Protein AF-A0A2V5YKP9-F1 (afdb_monomer_lite)

Sequence (158 aa):
MLSREFESWYNAFFRNDPNHNGIYNGMNLAGLDIARLYLALHKNPSLTIPEFLGREETFYKVTVPKARHFELPKLYSWMLTTGSRNEKSSWEVSFAQSGVPLRIESSDKSVTQPELSYVKKSSVDYSHLTRDIISGHGTNAHLTDYGRQLMRLLIWPD

Secondary structure (DSSP, 8-state):
---TTHHHHHHHH-TTS--TTGGG-TTTTTT--HHHHHHHHHH-TT--HHHHHTTS---EEEEEE--TT--HHHH-GGGBPTTTTS--SEEEEEE-TTS-EEEEEEE----SS-EEEEE---SS-HHHHTTTSEES-GGG-EE-HHHHHHHHTTTTT-

Foldseek 3Di:
DQFLCVQVLCCVPVVPDHDPQRCNPPLNVFQDPVVVVVVVCVVPVPDDPLNVLVPADFFWKKKAFDAPRLCCCVVPVSQEDPPQPDPAGIKIWTAHLSRHTRHIHGDNDHDPFIWTPDGDADPDASCVRNVQQWGDHDPPIIGDPVVRSSRVSSRPPD

Structure (mmCIF, N/CA/C/O backbone):
data_AF-A0A2V5YKP9-F1
#
_entry.id   AF-A0A2V5YKP9-F1
#
loop_
_atom_site.group_PDB
_atom_site.id
_atom_site.type_symbol
_atom_site.label_atom_id
_atom_site.label_alt_id
_atom_site.label_comp_id
_atom_site.label_asym_id
_atom_site.label_entity_id
_atom_site.label_seq_id
_atom_site.pdbx_PDB_ins_code
_atom_site.Cartn_x
_atom_site.Cartn_y
_atom_site.Cartn_z
_atom_site.occupancy
_atom_site.B_iso_or_equiv
_atom_site.auth_seq_id
_atom_site.auth_comp_id
_atom_site.auth_asym_id
_atom_site.auth_atom_id
_atom_site.pdbx_PDB_model_num
ATOM 1 N N . MET A 1 1 ? 6.460 5.187 -4.161 1.00 90.19 1 MET A N 1
ATOM 2 C CA . MET A 1 1 ? 6.600 5.619 -2.761 1.00 90.19 1 MET A CA 1
ATOM 3 C C . MET A 1 1 ? 5.216 5.671 -2.137 1.00 90.19 1 MET A C 1
ATOM 5 O O . MET A 1 1 ? 4.304 6.056 -2.850 1.00 90.19 1 MET A O 1
ATOM 9 N N . LEU A 1 2 ? 5.030 5.286 -0.877 1.00 93.88 2 LEU A N 1
ATOM 10 C CA . LEU A 1 2 ? 3.712 5.247 -0.241 1.00 93.88 2 LEU A CA 1
ATOM 11 C C . LEU A 1 2 ? 3.321 6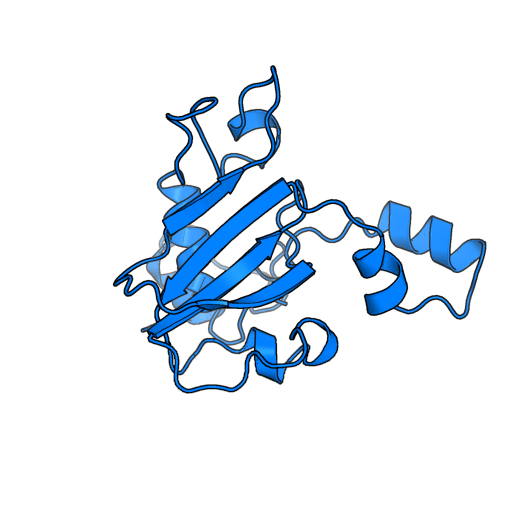.577 0.409 1.00 93.88 2 LEU A C 1
ATOM 13 O O . LEU A 1 2 ? 2.184 7.010 0.250 1.00 93.88 2 LEU A O 1
ATOM 17 N N . SER A 1 3 ? 4.253 7.231 1.105 1.00 95.12 3 SER A N 1
ATOM 18 C CA . SER A 1 3 ? 3.997 8.498 1.800 1.00 95.12 3 SER A CA 1
ATOM 19 C C . SER A 1 3 ? 5.276 9.322 1.958 1.00 95.12 3 SER A C 1
ATOM 21 O O . SER A 1 3 ? 6.371 8.770 2.115 1.00 95.12 3 SER A O 1
ATOM 23 N N . ARG A 1 4 ? 5.151 10.652 1.918 1.00 95.50 4 ARG A N 1
ATOM 24 C CA . ARG A 1 4 ? 6.232 11.585 2.276 1.00 95.50 4 ARG A CA 1
ATOM 25 C C . ARG A 1 4 ? 6.450 11.679 3.785 1.00 95.50 4 ARG A C 1
ATOM 27 O O . ARG A 1 4 ? 7.550 12.022 4.203 1.00 95.50 4 ARG A O 1
ATOM 34 N N . GLU A 1 5 ? 5.470 11.266 4.584 1.00 96.12 5 GLU A N 1
ATOM 35 C CA . GLU A 1 5 ? 5.545 11.225 6.051 1.00 96.12 5 GLU A CA 1
ATOM 36 C C . GLU A 1 5 ? 6.241 9.960 6.590 1.00 96.12 5 GLU A C 1
ATOM 38 O O . GLU A 1 5 ? 6.201 9.674 7.789 1.00 96.12 5 GLU A O 1
ATOM 43 N N . PHE A 1 6 ? 6.897 9.189 5.715 1.00 96.44 6 PHE A N 1
ATOM 44 C CA . PHE A 1 6 ? 7.527 7.917 6.068 1.00 96.44 6 PHE A CA 1
ATOM 45 C C . PHE A 1 6 ? 8.533 8.029 7.207 1.00 96.44 6 PHE A C 1
ATOM 47 O O . PHE A 1 6 ? 8.537 7.173 8.079 1.00 96.44 6 PHE A O 1
ATOM 54 N N . GLU A 1 7 ? 9.362 9.072 7.225 1.00 95.88 7 GLU A N 1
ATOM 55 C CA . GLU A 1 7 ? 10.372 9.251 8.273 1.00 95.88 7 GLU A CA 1
ATOM 56 C C . GLU A 1 7 ? 9.722 9.409 9.657 1.00 95.88 7 GLU A C 1
ATOM 58 O O . GLU A 1 7 ? 10.124 8.768 10.624 1.00 95.88 7 GLU A O 1
ATOM 63 N N . SER A 1 8 ? 8.661 10.216 9.740 1.00 96.12 8 SER A N 1
ATOM 64 C CA . SER A 1 8 ? 7.887 10.425 10.968 1.00 96.12 8 SER A CA 1
ATOM 65 C C . SER A 1 8 ? 7.204 9.132 11.425 1.00 96.12 8 SER A C 1
ATOM 67 O O . SER A 1 8 ? 7.318 8.742 12.588 1.00 96.12 8 SER A O 1
ATOM 69 N N . TRP A 1 9 ? 6.558 8.423 10.494 1.00 97.06 9 TRP A N 1
ATOM 70 C CA . TRP A 1 9 ? 5.947 7.120 10.758 1.00 97.06 9 TRP A CA 1
ATOM 71 C C . TRP A 1 9 ? 6.987 6.103 11.243 1.00 97.06 9 TRP A C 1
ATOM 73 O O . TRP A 1 9 ? 6.790 5.439 12.258 1.00 97.06 9 TRP A O 1
ATOM 83 N N . TYR A 1 10 ? 8.127 6.012 10.564 1.00 96.88 10 TYR A N 1
ATOM 84 C CA . TYR A 1 10 ? 9.169 5.045 10.876 1.00 96.88 10 TYR A CA 1
ATOM 85 C C . TYR A 1 10 ? 9.747 5.293 12.273 1.00 96.88 10 TYR A C 1
ATOM 87 O O . TYR A 1 10 ? 9.807 4.371 13.082 1.00 96.88 10 TYR A O 1
ATOM 95 N N . ASN A 1 11 ? 10.055 6.547 12.613 1.00 95.31 11 ASN A N 1
ATOM 96 C CA . ASN A 1 11 ? 10.543 6.917 13.944 1.00 95.31 11 ASN A CA 1
ATOM 97 C C . ASN A 1 11 ? 9.527 6.621 15.063 1.00 95.31 11 ASN A C 1
ATOM 99 O O . ASN A 1 11 ? 9.917 6.322 16.194 1.00 95.31 11 ASN A O 1
ATOM 103 N N . ALA A 1 12 ? 8.222 6.652 14.768 1.00 95.44 12 ALA A N 1
ATOM 104 C CA . ALA A 1 12 ? 7.192 6.311 15.745 1.00 95.44 12 ALA A CA 1
ATOM 105 C C . ALA A 1 12 ? 7.184 4.813 16.105 1.00 95.44 12 ALA A C 1
ATOM 107 O O . ALA A 1 12 ? 6.949 4.475 17.273 1.00 95.44 12 ALA A O 1
ATOM 108 N N . PHE A 1 13 ? 7.462 3.934 15.133 1.00 94.69 13 PHE A N 1
ATOM 109 C CA . PHE A 1 13 ? 7.311 2.482 15.279 1.00 94.69 13 PHE A CA 1
ATOM 110 C C . PHE A 1 13 ? 8.628 1.687 15.366 1.00 94.69 13 PHE A C 1
ATOM 112 O O . PHE A 1 13 ? 8.639 0.617 15.967 1.00 94.69 13 PHE A O 1
ATOM 119 N N . PHE A 1 14 ? 9.744 2.207 14.849 1.00 93.56 14 PHE A N 1
ATOM 120 C CA . PHE A 1 14 ? 11.059 1.545 14.811 1.00 93.56 14 PHE A CA 1
ATOM 121 C C . PHE A 1 14 ? 12.097 2.305 15.652 1.00 93.56 14 PHE A C 1
ATOM 123 O O . PHE A 1 14 ? 13.189 2.632 15.204 1.00 93.56 14 PHE A O 1
ATOM 130 N N . ARG A 1 15 ? 11.761 2.598 16.914 1.00 89.88 15 ARG A N 1
ATOM 131 C CA . ARG A 1 15 ? 12.550 3.491 17.795 1.00 89.88 15 ARG A CA 1
ATOM 132 C C . ARG A 1 15 ? 14.009 3.076 18.020 1.00 89.88 15 ARG A C 1
ATOM 134 O O . ARG A 1 15 ? 14.829 3.924 18.353 1.00 89.88 15 ARG A O 1
ATOM 141 N N . ASN A 1 16 ? 14.312 1.787 17.878 1.00 92.69 16 ASN A N 1
ATOM 142 C CA . ASN A 1 16 ? 15.634 1.219 18.154 1.00 92.69 16 ASN A CA 1
ATOM 143 C C . ASN A 1 16 ? 16.411 0.845 16.881 1.00 92.69 16 ASN A C 1
ATOM 145 O O . ASN A 1 16 ? 17.493 0.276 16.988 1.00 92.69 16 ASN A O 1
ATOM 149 N N . ASP A 1 17 ? 15.865 1.127 15.699 1.00 92.50 17 ASP A N 1
ATOM 150 C CA . ASP A 1 17 ? 16.468 0.779 14.413 1.00 92.50 17 ASP A CA 1
ATOM 151 C C . ASP A 1 17 ? 16.433 2.016 13.511 1.00 92.50 17 ASP A C 1
ATOM 153 O O . ASP A 1 17 ? 15.364 2.339 13.010 1.00 92.50 17 ASP A O 1
ATOM 157 N N . PRO A 1 18 ? 17.532 2.771 13.349 1.00 92.81 18 PRO A N 1
ATOM 158 C CA . PRO A 1 18 ? 17.514 4.044 12.633 1.00 92.81 18 PRO A CA 1
ATOM 159 C C . PRO A 1 18 ? 17.234 3.882 11.130 1.00 92.81 18 PRO A C 1
ATOM 161 O O . PRO A 1 18 ? 17.772 3.003 10.457 1.00 92.81 18 PRO A O 1
ATOM 164 N N . ASN A 1 19 ? 16.444 4.794 10.552 1.00 95.38 19 ASN A N 1
ATOM 165 C CA . ASN A 1 19 ? 16.179 4.776 9.115 1.00 95.38 19 ASN A CA 1
ATOM 166 C C . ASN A 1 19 ? 17.368 5.311 8.302 1.00 95.38 19 ASN A C 1
ATOM 168 O O . ASN A 1 19 ? 17.477 6.505 8.030 1.00 95.38 19 ASN A O 1
ATOM 172 N N . HIS A 1 20 ? 18.234 4.424 7.825 1.00 94.69 20 HIS A N 1
ATOM 173 C CA . HIS A 1 20 ? 19.393 4.816 7.014 1.00 94.69 20 HIS A CA 1
ATOM 174 C C . HIS A 1 20 ? 19.052 5.314 5.599 1.00 94.69 20 HIS A C 1
ATOM 176 O O . HIS A 1 20 ? 19.893 5.929 4.947 1.00 94.69 20 HIS A O 1
ATOM 182 N N . ASN A 1 21 ? 17.835 5.049 5.111 1.00 93.38 21 ASN A N 1
ATOM 183 C CA . ASN A 1 21 ? 17.447 5.290 3.716 1.00 93.38 21 ASN A CA 1
ATOM 184 C C . ASN A 1 21 ? 16.457 6.455 3.546 1.00 93.38 21 ASN A C 1
ATOM 186 O O . ASN A 1 21 ? 16.025 6.741 2.424 1.00 93.38 21 ASN A O 1
ATOM 190 N N . GLY A 1 22 ? 16.065 7.117 4.641 1.00 93.69 22 GLY A N 1
ATOM 191 C CA . GLY A 1 22 ? 15.063 8.183 4.627 1.00 93.69 22 GLY A CA 1
ATOM 192 C C . GLY A 1 22 ? 13.774 7.751 3.918 1.00 93.69 22 GLY A C 1
ATOM 193 O O . GLY A 1 22 ? 13.316 6.610 4.038 1.00 93.69 22 GLY A O 1
ATOM 194 N N . ILE A 1 23 ? 13.209 8.639 3.099 1.00 93.81 23 ILE A N 1
ATOM 195 C CA . ILE A 1 23 ? 11.989 8.354 2.326 1.00 93.81 23 ILE A CA 1
ATOM 196 C C . ILE A 1 23 ? 12.166 7.267 1.248 1.00 93.81 23 ILE A C 1
ATOM 198 O O . ILE A 1 23 ? 11.167 6.764 0.735 1.00 93.81 23 ILE A O 1
ATOM 202 N N . TYR A 1 24 ? 13.402 6.885 0.910 1.00 92.19 24 TYR A N 1
ATOM 203 C CA . TYR A 1 24 ? 13.714 5.857 -0.092 1.00 92.19 24 TYR A CA 1
ATOM 204 C C . TYR A 1 24 ? 13.869 4.455 0.507 1.00 92.19 24 TYR A C 1
ATOM 206 O O . TYR A 1 24 ? 14.288 3.526 -0.182 1.00 92.19 24 TYR A O 1
ATOM 214 N N . ASN A 1 25 ? 13.520 4.279 1.782 1.00 92.88 25 ASN A N 1
ATOM 215 C CA . ASN A 1 25 ? 13.461 2.972 2.420 1.00 92.88 25 ASN A CA 1
ATOM 216 C C . ASN A 1 25 ? 12.550 2.008 1.636 1.00 92.88 25 ASN A C 1
ATOM 218 O O . ASN A 1 25 ? 11.467 2.385 1.180 1.00 92.88 25 ASN A O 1
ATOM 222 N N . GLY A 1 26 ? 12.966 0.743 1.516 1.00 88.62 26 GLY A N 1
ATOM 223 C CA . GLY A 1 26 ? 12.245 -0.286 0.763 1.00 88.62 26 GLY A CA 1
ATOM 224 C C . GLY A 1 26 ? 10.786 -0.474 1.192 1.00 88.62 26 GLY A C 1
ATOM 225 O O . GLY A 1 26 ? 9.936 -0.727 0.337 1.00 88.62 26 GLY A O 1
ATOM 226 N N . MET A 1 27 ? 10.464 -0.258 2.473 1.00 91.75 27 MET A N 1
ATOM 227 C CA . MET A 1 27 ? 9.076 -0.278 2.955 1.00 91.75 27 MET A CA 1
ATOM 228 C C . MET A 1 27 ? 8.220 0.813 2.306 1.00 91.75 27 MET A C 1
ATOM 230 O O . MET A 1 27 ? 7.076 0.564 1.932 1.00 91.75 27 MET A O 1
ATOM 234 N N . ASN A 1 28 ? 8.787 1.999 2.080 1.00 94.00 28 ASN A N 1
ATOM 235 C CA . ASN A 1 28 ? 8.090 3.087 1.406 1.00 94.00 28 ASN A CA 1
ATOM 236 C C . ASN A 1 28 ? 7.987 2.868 -0.111 1.00 94.00 28 ASN A C 1
ATOM 238 O O . ASN A 1 28 ? 7.161 3.488 -0.771 1.00 94.00 28 ASN A O 1
ATOM 242 N N . LEU A 1 29 ? 8.809 1.996 -0.702 1.00 88.38 29 LEU A N 1
ATOM 243 C CA . LEU A 1 29 ? 8.794 1.705 -2.141 1.00 88.38 29 LEU A CA 1
ATOM 244 C C . LEU A 1 29 ? 7.812 0.583 -2.535 1.00 88.38 29 LEU A C 1
ATOM 246 O O . LEU A 1 29 ? 7.659 0.306 -3.724 1.00 88.38 29 LEU A O 1
ATOM 250 N N . ALA A 1 30 ? 7.100 0.000 -1.562 1.00 79.94 30 ALA A N 1
ATOM 251 C CA . ALA A 1 30 ? 5.947 -0.894 -1.736 1.00 79.94 30 ALA A CA 1
ATOM 252 C C . ALA A 1 30 ? 6.185 -2.190 -2.538 1.00 79.94 30 ALA A C 1
ATOM 254 O O . ALA A 1 30 ? 5.236 -2.834 -2.975 1.00 79.94 30 ALA A O 1
ATOM 255 N N . GLY A 1 31 ? 7.439 -2.606 -2.733 1.00 76.38 31 GLY A N 1
ATOM 256 C CA . GLY A 1 31 ? 7.746 -3.936 -3.266 1.00 76.38 31 GLY A CA 1
ATOM 257 C C . GLY A 1 31 ? 7.352 -4.173 -4.730 1.00 76.38 31 GLY A C 1
ATOM 258 O O . GLY A 1 31 ? 6.958 -5.293 -5.063 1.00 76.38 31 GLY A O 1
ATOM 259 N N . LEU A 1 32 ? 7.458 -3.152 -5.591 1.00 86.56 32 LEU A N 1
ATOM 260 C CA . LEU A 1 32 ? 7.416 -3.317 -7.049 1.00 86.56 32 LEU A CA 1
ATOM 261 C C . LEU A 1 32 ? 8.455 -4.365 -7.485 1.00 86.56 32 LEU A C 1
ATOM 263 O O . LEU A 1 32 ? 9.621 -4.271 -7.104 1.00 86.56 32 LEU A O 1
ATOM 267 N N . ASP A 1 33 ? 8.049 -5.348 -8.291 1.00 88.31 33 ASP A N 1
ATOM 268 C CA . ASP A 1 33 ? 8.969 -6.345 -8.846 1.00 88.31 33 ASP A CA 1
ATOM 269 C C . ASP A 1 33 ? 9.820 -5.716 -9.960 1.00 88.31 33 ASP A C 1
ATOM 271 O O . ASP A 1 33 ? 9.467 -5.708 -11.143 1.00 88.31 33 ASP A O 1
ATOM 275 N N . ILE A 1 34 ? 10.948 -5.140 -9.544 1.00 88.19 34 ILE A N 1
ATOM 276 C CA . ILE A 1 34 ? 11.882 -4.435 -10.420 1.00 88.19 34 ILE A CA 1
ATOM 277 C C . ILE A 1 34 ? 12.491 -5.377 -11.464 1.00 88.19 34 ILE A C 1
ATOM 279 O O . ILE A 1 34 ? 12.656 -4.981 -12.617 1.00 88.19 34 ILE A O 1
ATOM 283 N N . ALA A 1 35 ? 12.773 -6.633 -11.108 1.00 92.19 35 ALA A N 1
ATOM 284 C CA . ALA A 1 35 ? 13.339 -7.599 -12.045 1.00 92.19 35 ALA A CA 1
ATOM 285 C C . ALA A 1 35 ? 12.351 -7.906 -13.181 1.00 92.19 35 ALA A C 1
ATOM 287 O O . ALA A 1 35 ? 12.710 -7.823 -14.361 1.00 92.19 35 ALA A O 1
ATOM 288 N N . ARG A 1 36 ? 11.080 -8.175 -12.847 1.00 93.44 36 ARG A N 1
ATOM 289 C CA . ARG A 1 36 ? 10.019 -8.399 -13.841 1.00 93.44 36 ARG A CA 1
ATOM 290 C C . ARG A 1 36 ? 9.774 -7.161 -14.699 1.00 93.44 36 ARG A C 1
ATOM 292 O O . ARG A 1 36 ? 9.552 -7.295 -15.904 1.00 93.44 36 ARG A O 1
ATOM 299 N N . LEU A 1 37 ? 9.843 -5.970 -14.104 1.00 94.44 37 LEU A N 1
ATOM 300 C CA . LEU A 1 37 ? 9.720 -4.711 -14.833 1.00 94.44 37 LEU A CA 1
ATOM 301 C C . LEU A 1 37 ? 10.840 -4.542 -15.865 1.00 94.44 37 LEU A C 1
ATOM 303 O O . LEU A 1 37 ? 10.542 -4.260 -17.022 1.00 94.44 37 LEU A O 1
ATOM 307 N N . TYR A 1 38 ? 12.104 -4.772 -15.497 1.00 96.00 38 TYR A N 1
ATOM 308 C CA . TYR A 1 38 ? 13.227 -4.664 -16.437 1.00 96.00 38 TYR A CA 1
ATOM 309 C C . TYR A 1 38 ? 13.118 -5.654 -17.599 1.00 96.00 38 TYR A C 1
ATOM 311 O O . TYR A 1 38 ? 13.335 -5.277 -18.751 1.00 96.00 38 TYR A O 1
ATOM 319 N N . LEU A 1 39 ? 12.717 -6.900 -17.331 1.00 97.31 39 LEU A N 1
ATOM 320 C CA . LEU A 1 39 ? 12.481 -7.889 -18.387 1.00 97.31 39 LEU A CA 1
ATOM 321 C C . LEU A 1 39 ? 11.333 -7.475 -19.322 1.00 97.31 39 LEU A C 1
ATOM 323 O O . LEU A 1 39 ? 11.394 -7.729 -20.526 1.00 97.31 39 LEU A O 1
ATOM 327 N N . ALA A 1 40 ? 10.288 -6.836 -18.790 1.00 96.62 40 ALA A N 1
ATOM 328 C CA . ALA A 1 40 ? 9.179 -6.324 -19.587 1.00 96.62 40 ALA A CA 1
ATOM 329 C C . ALA A 1 40 ? 9.588 -5.102 -20.428 1.00 96.62 40 ALA A C 1
ATOM 331 O O . ALA A 1 40 ? 9.2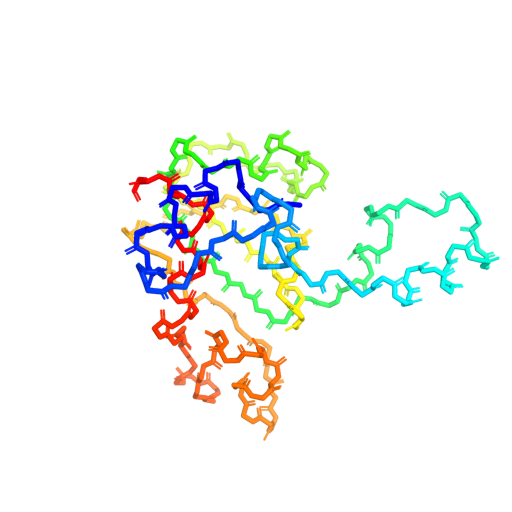52 -5.050 -21.610 1.00 96.62 40 ALA A O 1
ATOM 332 N N . LEU A 1 41 ? 10.364 -4.176 -19.856 1.00 97.75 41 LEU A N 1
ATOM 333 C CA . LEU A 1 41 ? 10.928 -3.015 -20.553 1.00 97.75 41 LEU A CA 1
ATOM 334 C C . LEU A 1 41 ? 11.894 -3.424 -21.665 1.00 97.75 41 LEU A C 1
ATOM 336 O O . LEU A 1 41 ? 11.896 -2.818 -22.729 1.00 97.75 41 LEU A O 1
ATOM 340 N N . HIS A 1 42 ? 12.679 -4.484 -21.466 1.00 97.75 42 HIS A N 1
ATOM 341 C CA . HIS A 1 42 ? 13.555 -4.998 -22.517 1.00 97.75 42 HIS A CA 1
ATOM 342 C C . HIS A 1 42 ? 12.766 -5.468 -23.751 1.00 97.75 42 HIS A C 1
ATOM 344 O O . HIS A 1 42 ? 13.199 -5.261 -24.881 1.00 97.75 42 HIS A O 1
ATOM 350 N N . LYS A 1 43 ? 11.585 -6.067 -23.543 1.00 97.62 43 LYS A N 1
ATOM 351 C CA . LYS A 1 43 ? 10.685 -6.502 -24.626 1.00 97.62 43 LYS A CA 1
ATOM 352 C C . LYS A 1 43 ? 9.879 -5.351 -25.225 1.00 97.62 43 LYS A C 1
ATOM 354 O O . LYS A 1 43 ? 9.566 -5.383 -26.410 1.00 97.62 43 LYS A O 1
ATOM 359 N N . ASN A 1 44 ? 9.508 -4.372 -24.405 1.00 97.75 44 ASN A N 1
ATOM 360 C CA . ASN A 1 44 ? 8.780 -3.183 -24.821 1.00 97.75 44 ASN A CA 1
ATOM 361 C C . ASN A 1 44 ? 9.339 -1.931 -24.119 1.00 97.75 44 ASN A C 1
ATOM 363 O O . ASN A 1 44 ? 8.873 -1.594 -23.027 1.00 97.75 44 ASN A O 1
ATOM 367 N N . PRO A 1 45 ? 10.298 -1.218 -24.737 1.00 97.25 45 PRO A N 1
ATOM 368 C CA . PRO A 1 45 ? 10.936 -0.055 -24.118 1.00 97.25 45 PRO A CA 1
ATOM 369 C C . PRO A 1 45 ? 10.005 1.133 -23.848 1.00 97.25 45 PRO A C 1
ATOM 371 O O . PRO A 1 45 ? 10.363 2.003 -23.060 1.00 97.25 45 PRO A O 1
ATOM 374 N N . SER A 1 46 ? 8.824 1.190 -24.475 1.00 97.81 46 SER A N 1
ATOM 375 C CA . SER A 1 46 ? 7.826 2.239 -24.222 1.00 97.81 46 SER A CA 1
ATOM 376 C C . SER A 1 46 ? 6.841 1.898 -23.098 1.00 97.81 46 SER A C 1
ATOM 378 O O . SER A 1 46 ? 5.963 2.707 -22.808 1.00 97.81 46 SER A O 1
ATOM 380 N N . LEU A 1 47 ? 6.971 0.724 -22.460 1.00 97.69 47 LEU A N 1
ATOM 381 C CA . LEU A 1 47 ? 6.082 0.290 -21.384 1.00 97.69 47 LEU A CA 1
ATOM 382 C C . LEU A 1 47 ? 6.117 1.266 -20.204 1.00 97.69 47 LEU A C 1
ATOM 384 O O . LEU A 1 47 ? 7.165 1.535 -19.619 1.00 97.69 47 LEU A O 1
ATOM 388 N N . THR A 1 48 ? 4.944 1.730 -19.798 1.00 95.81 48 THR A N 1
ATOM 389 C CA . THR A 1 48 ? 4.783 2.610 -18.641 1.00 95.81 48 THR A CA 1
ATOM 390 C C . THR A 1 48 ? 4.443 1.825 -17.369 1.00 95.81 48 THR A C 1
ATOM 392 O O . THR A 1 48 ? 3.955 0.693 -17.411 1.00 95.81 48 THR A O 1
ATOM 395 N N . ILE A 1 49 ? 4.663 2.434 -16.198 1.00 93.62 49 ILE A N 1
ATOM 396 C CA . ILE A 1 49 ? 4.299 1.830 -14.904 1.00 93.62 49 ILE A CA 1
ATOM 397 C C . ILE A 1 49 ? 2.793 1.514 -14.802 1.00 93.62 49 ILE A C 1
ATOM 399 O O . ILE A 1 49 ? 2.475 0.399 -14.385 1.00 93.62 49 ILE A O 1
ATOM 403 N N . PRO A 1 50 ? 1.861 2.407 -15.205 1.00 94.75 50 PRO A N 1
ATOM 404 C CA . PRO A 1 50 ? 0.433 2.089 -15.191 1.00 94.75 50 PRO A CA 1
ATOM 405 C C . PRO A 1 50 ? 0.079 0.885 -16.071 1.00 94.75 50 PRO A C 1
ATOM 407 O O . PRO A 1 50 ? -0.721 0.050 -15.665 1.00 94.75 50 PRO A O 1
ATOM 410 N N . GLU A 1 51 ? 0.695 0.741 -17.247 1.00 95.50 51 GLU A N 1
ATOM 411 C CA . GLU A 1 51 ? 0.466 -0.420 -18.119 1.00 95.50 51 GLU A CA 1
ATOM 412 C C . GLU A 1 51 ? 1.038 -1.713 -17.528 1.00 95.50 51 GLU A C 1
ATOM 414 O O . GLU A 1 51 ? 0.441 -2.782 -17.670 1.00 95.50 51 GLU A O 1
ATOM 419 N N . PHE A 1 52 ? 2.194 -1.630 -16.866 1.00 95.31 52 PHE A N 1
ATOM 420 C CA . PHE A 1 52 ? 2.825 -2.771 -16.210 1.00 95.31 52 PHE A CA 1
ATOM 421 C C . PHE A 1 52 ? 2.006 -3.270 -15.014 1.00 95.31 52 PHE A C 1
ATOM 423 O O . PHE A 1 52 ? 1.751 -4.472 -14.908 1.00 95.31 52 PHE A O 1
ATOM 430 N N . LEU A 1 53 ? 1.579 -2.350 -14.143 1.00 93.88 53 LEU A N 1
ATOM 431 C CA . LEU A 1 53 ? 0.794 -2.650 -12.942 1.00 93.88 53 LEU A CA 1
ATOM 432 C C . LEU A 1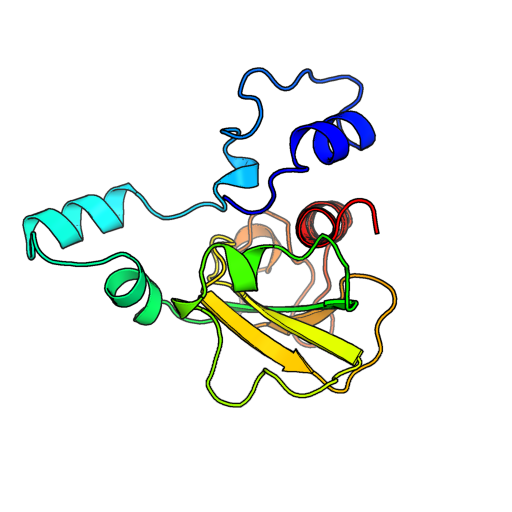 53 ? -0.685 -2.897 -13.245 1.00 93.88 53 LEU A C 1
ATOM 434 O O . LEU A 1 53 ? -1.334 -3.647 -12.527 1.00 93.88 53 LEU A O 1
ATOM 438 N N . GLY A 1 54 ? -1.225 -2.349 -14.335 1.00 92.00 54 GLY A N 1
ATOM 439 C CA . GLY A 1 54 ? -2.607 -2.591 -14.759 1.00 92.00 54 GLY A CA 1
ATOM 440 C C . GLY A 1 54 ? -2.905 -4.056 -15.100 1.00 92.00 54 GLY A C 1
ATOM 441 O O . GLY A 1 54 ? -4.071 -4.445 -15.144 1.00 92.00 54 GLY A O 1
ATOM 442 N N . ARG A 1 55 ? -1.856 -4.863 -15.312 1.00 89.00 55 ARG A N 1
ATOM 443 C CA . ARG A 1 55 ? -1.919 -6.314 -15.547 1.00 89.00 55 ARG A CA 1
ATOM 444 C C . ARG A 1 55 ? -1.807 -7.144 -14.268 1.00 89.00 55 ARG A C 1
ATOM 446 O O . ARG A 1 55 ? -1.977 -8.357 -14.338 1.00 89.00 55 ARG A O 1
ATOM 453 N N . GLU A 1 56 ? -1.474 -6.521 -13.141 1.00 93.12 56 GLU A N 1
ATOM 454 C CA . GLU A 1 56 ? -1.345 -7.220 -11.866 1.00 93.12 56 GLU A CA 1
ATOM 455 C C . GLU A 1 56 ? -2.711 -7.621 -11.322 1.00 93.12 56 GLU A C 1
ATOM 457 O O . GLU A 1 56 ? -3.707 -6.898 -11.433 1.00 93.12 56 GLU A O 1
ATOM 462 N N . GLU A 1 57 ? -2.745 -8.789 -10.694 1.00 94.62 57 GLU A N 1
ATOM 463 C CA . GLU A 1 57 ? -3.935 -9.264 -10.015 1.00 94.62 57 GLU A CA 1
ATOM 464 C C . GLU A 1 57 ? -4.080 -8.583 -8.650 1.00 94.62 57 GLU A C 1
ATOM 466 O O . GLU A 1 57 ? -3.132 -8.490 -7.868 1.00 94.62 57 GLU A O 1
ATOM 471 N N . THR A 1 58 ? -5.300 -8.145 -8.329 1.00 97.19 58 THR A N 1
ATOM 472 C CA . THR A 1 58 ? -5.618 -7.692 -6.971 1.00 97.19 58 THR A CA 1
ATOM 473 C C . THR A 1 58 ? -5.668 -8.891 -6.032 1.00 97.19 58 THR A C 1
ATOM 475 O O . THR A 1 58 ? -6.571 -9.726 -6.119 1.00 97.19 58 THR A O 1
ATOM 478 N N . PHE A 1 59 ? -4.711 -8.955 -5.110 1.00 96.88 59 PHE A N 1
ATOM 479 C CA . PHE A 1 59 ? -4.630 -10.019 -4.117 1.00 96.88 59 PHE A CA 1
ATOM 480 C C . PHE A 1 59 ? -5.389 -9.667 -2.843 1.00 96.88 59 PHE A C 1
ATOM 482 O O . PHE A 1 59 ? -6.050 -10.525 -2.270 1.00 96.88 59 PHE A O 1
ATOM 489 N N . TYR A 1 60 ? -5.343 -8.411 -2.406 1.00 97.75 60 TYR A N 1
ATOM 490 C CA . TYR A 1 60 ? -6.102 -7.952 -1.249 1.00 97.75 60 TYR A CA 1
ATOM 491 C C . TYR A 1 60 ? -6.496 -6.486 -1.385 1.00 97.75 60 TYR A C 1
ATOM 493 O O . TYR A 1 60 ? -5.927 -5.749 -2.194 1.00 97.75 60 TYR A O 1
ATOM 501 N N . LYS A 1 61 ? -7.489 -6.068 -0.601 1.00 98.19 61 LYS A N 1
ATOM 502 C CA . LYS A 1 61 ? -7.901 -4.672 -0.494 1.00 98.19 61 LYS A CA 1
ATOM 503 C C . LYS A 1 61 ? -7.974 -4.238 0.960 1.00 98.19 61 LYS A C 1
ATOM 505 O O . LYS A 1 61 ? -8.396 -5.008 1.824 1.00 98.19 61 LYS A O 1
ATOM 510 N N . VAL A 1 62 ? -7.579 -2.996 1.209 1.00 98.12 62 VAL A N 1
ATOM 511 C CA . VAL A 1 62 ? -7.652 -2.363 2.527 1.00 98.12 62 VAL A CA 1
ATOM 512 C C . VAL A 1 62 ? -8.487 -1.100 2.416 1.00 98.12 62 VAL A C 1
ATOM 514 O O . VAL A 1 62 ? -8.222 -0.250 1.567 1.00 98.12 62 VAL A O 1
ATOM 517 N N . THR A 1 63 ? -9.485 -0.972 3.284 1.00 97.62 63 THR A N 1
ATOM 518 C CA . THR A 1 63 ? -10.203 0.287 3.483 1.00 97.62 63 THR A CA 1
ATOM 519 C C . THR A 1 63 ? -9.436 1.140 4.486 1.00 97.62 63 THR A C 1
ATOM 521 O O . THR A 1 63 ? -9.115 0.664 5.572 1.00 97.62 63 THR A O 1
ATOM 524 N N . VAL A 1 64 ? -9.148 2.392 4.142 1.00 96.50 64 VAL A N 1
ATOM 525 C CA . VAL A 1 64 ? -8.488 3.378 5.006 1.00 96.50 64 VAL A CA 1
ATOM 526 C C . VAL A 1 64 ? -9.397 4.591 5.216 1.00 96.50 64 VAL A C 1
ATOM 528 O O . VAL A 1 64 ? -10.102 4.986 4.282 1.00 96.50 64 VAL A O 1
ATOM 531 N N . PRO A 1 65 ? -9.409 5.201 6.415 1.00 95.12 65 PRO A N 1
ATOM 532 C CA . PRO A 1 65 ? -10.209 6.392 6.680 1.00 95.12 65 PRO A CA 1
ATOM 533 C C . PRO A 1 65 ? -9.866 7.526 5.714 1.00 95.12 65 PRO A C 1
ATOM 535 O O . PRO A 1 65 ? -8.761 7.612 5.168 1.00 95.12 65 PRO A O 1
ATOM 538 N N . LYS A 1 66 ? -10.814 8.444 5.527 1.00 91.06 66 LYS A N 1
ATOM 539 C CA . LYS A 1 66 ? -10.526 9.703 4.845 1.00 91.06 66 LYS A CA 1
ATOM 540 C C . LYS A 1 66 ? -9.539 10.511 5.692 1.00 91.06 66 LYS A C 1
ATOM 542 O O . LYS A 1 66 ? -9.893 11.010 6.754 1.00 91.06 66 LYS A O 1
ATOM 547 N N . ALA A 1 67 ? -8.321 10.646 5.187 1.00 91.12 67 ALA A N 1
ATOM 548 C CA . ALA A 1 67 ? -7.205 11.291 5.865 1.00 91.12 67 ALA A CA 1
ATOM 549 C C . ALA A 1 67 ? -6.640 12.427 5.006 1.00 91.12 67 ALA A C 1
ATOM 551 O O . ALA A 1 67 ? -6.706 12.380 3.773 1.00 91.12 67 ALA A O 1
ATOM 552 N N . ARG A 1 68 ? -6.090 13.460 5.650 1.00 90.00 68 ARG A N 1
ATOM 553 C CA . ARG A 1 68 ? -5.459 14.596 4.960 1.00 90.00 68 ARG A CA 1
ATOM 554 C C . ARG A 1 68 ? -4.146 14.176 4.312 1.00 90.00 68 ARG A C 1
ATOM 556 O O . ARG A 1 68 ? -3.813 14.680 3.242 1.00 90.00 68 ARG A O 1
ATOM 563 N N . HIS A 1 69 ? -3.451 13.230 4.936 1.00 92.88 69 HIS A N 1
ATOM 564 C CA . HIS A 1 69 ? -2.150 12.733 4.505 1.00 92.88 69 HIS A CA 1
ATOM 565 C C . HIS A 1 69 ? -2.250 11.499 3.599 1.00 92.88 69 HIS A C 1
ATOM 567 O O . HIS A 1 69 ? -1.239 10.879 3.285 1.00 92.88 69 HIS A O 1
ATOM 57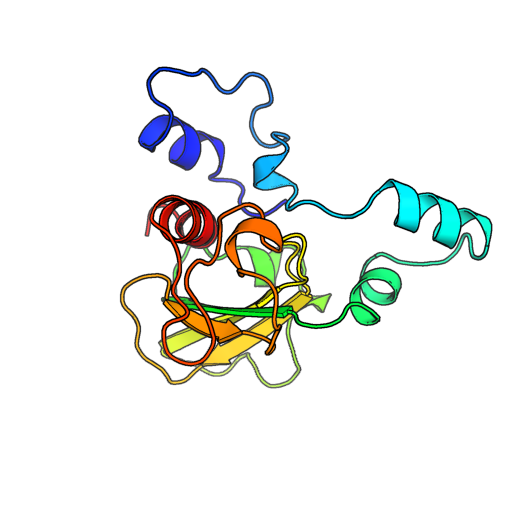3 N N . PHE A 1 70 ? -3.449 11.158 3.106 1.00 94.19 70 PHE A N 1
ATOM 574 C CA . PHE A 1 70 ? -3.587 10.142 2.065 1.00 94.19 70 PHE A CA 1
ATOM 575 C C . PHE A 1 70 ? -3.154 10.686 0.698 1.00 94.19 70 PHE A C 1
ATOM 577 O O . PHE A 1 70 ? -3.943 11.253 -0.061 1.00 94.19 70 PHE A O 1
ATOM 584 N N . GLU A 1 71 ? -1.865 10.531 0.387 1.00 93.12 71 GLU A N 1
ATOM 585 C CA . GLU A 1 71 ? -1.228 11.184 -0.764 1.00 93.12 71 GLU A CA 1
ATOM 586 C C . GLU A 1 71 ? -1.313 10.401 -2.077 1.00 93.12 71 GLU A C 1
ATOM 588 O O 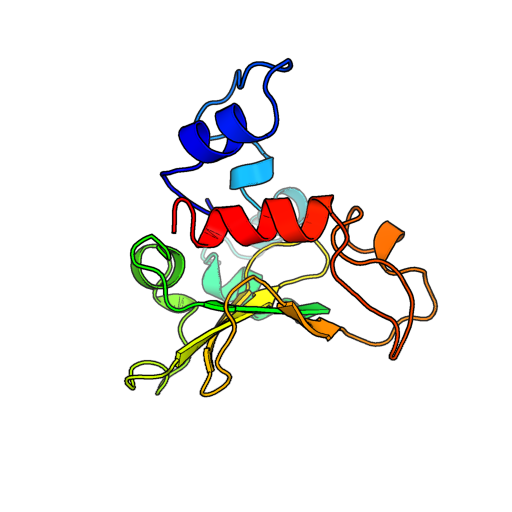. GLU A 1 71 ? -1.157 10.999 -3.145 1.00 93.12 71 GLU A O 1
ATOM 593 N N . LEU A 1 72 ? -1.555 9.083 -2.033 1.00 93.56 72 LEU A N 1
ATOM 594 C CA . LEU A 1 72 ? -1.522 8.231 -3.230 1.00 93.56 72 LEU A CA 1
ATOM 595 C C . LEU A 1 72 ? -2.411 8.748 -4.379 1.00 93.56 72 LEU A C 1
ATOM 597 O O . LEU A 1 72 ? -1.908 8.804 -5.502 1.00 93.56 72 LEU A O 1
ATOM 601 N N . PRO A 1 73 ? -3.658 9.215 -4.147 1.00 92.00 73 PRO A N 1
ATOM 602 C CA . PRO A 1 73 ? -4.491 9.821 -5.192 1.00 92.00 73 PRO A CA 1
ATOM 603 C C . PRO A 1 73 ? -3.842 11.011 -5.909 1.00 92.00 73 PRO A C 1
ATOM 605 O O . PRO A 1 73 ? -4.090 11.244 -7.091 1.00 92.00 73 PRO A O 1
ATOM 608 N N . LYS A 1 74 ? -3.028 11.789 -5.186 1.00 90.94 74 LYS A N 1
ATOM 609 C CA . LYS A 1 74 ? -2.344 12.978 -5.703 1.00 90.94 74 LYS A CA 1
ATOM 610 C C . LYS A 1 74 ? -1.040 12.612 -6.409 1.00 90.94 74 LYS A C 1
ATOM 612 O O . LYS A 1 74 ? -0.747 13.179 -7.456 1.00 90.94 74 LYS A O 1
ATOM 617 N N . LEU A 1 75 ? -0.265 11.691 -5.836 1.00 91.44 75 LEU A N 1
ATOM 618 C CA . LEU A 1 75 ? 1.026 11.254 -6.379 1.00 91.44 75 LEU A CA 1
ATOM 619 C C . LEU A 1 75 ? 0.863 10.350 -7.610 1.00 91.44 75 LEU A C 1
ATOM 621 O O . LEU A 1 75 ? 1.651 10.436 -8.548 1.00 91.44 75 LEU A O 1
ATOM 625 N N . TYR A 1 76 ? -0.169 9.506 -7.615 1.00 92.81 76 TYR A N 1
ATOM 626 C CA . TYR A 1 76 ? -0.429 8.493 -8.637 1.00 92.81 76 TYR A CA 1
ATOM 627 C C . TYR A 1 76 ? -1.886 8.562 -9.089 1.00 92.81 76 TYR A C 1
ATOM 629 O O . TYR A 1 76 ? -2.665 7.630 -8.904 1.00 92.81 76 TYR A O 1
ATOM 637 N N . SER A 1 77 ? -2.259 9.678 -9.714 1.00 92.25 77 SER A N 1
ATOM 638 C CA . SER A 1 77 ? -3.632 9.921 -10.182 1.00 92.25 77 SER A CA 1
A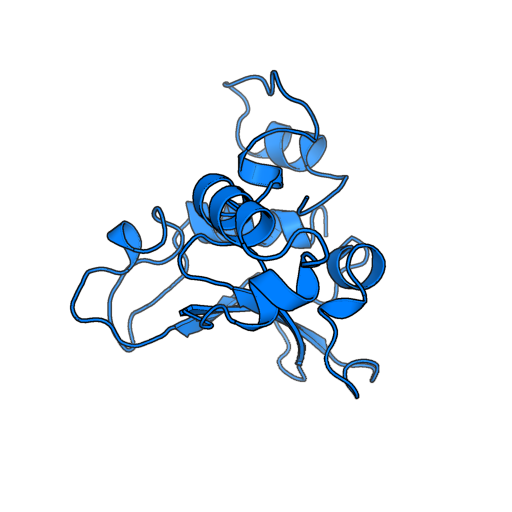TOM 639 C C . SER A 1 77 ? -4.165 8.839 -11.127 1.00 92.25 77 SER A C 1
ATOM 641 O O . SER A 1 77 ? -5.370 8.619 -11.180 1.00 92.25 77 SER A O 1
ATOM 643 N N . TRP A 1 78 ? -3.281 8.119 -11.822 1.00 92.81 78 TRP A N 1
ATOM 644 C CA . TRP A 1 78 ? -3.630 6.980 -12.674 1.00 92.81 78 TRP A CA 1
ATOM 645 C C . TRP A 1 78 ? -4.194 5.772 -11.902 1.00 92.81 78 TRP A C 1
ATOM 647 O O . TRP A 1 78 ? -4.841 4.928 -12.514 1.00 92.81 78 TRP A O 1
ATOM 657 N N . MET A 1 79 ? -3.980 5.674 -10.582 1.00 93.56 79 MET A N 1
ATOM 658 C CA . MET A 1 79 ? -4.570 4.622 -9.740 1.00 93.56 79 MET A CA 1
ATOM 659 C C . MET A 1 79 ? -6.045 4.888 -9.408 1.00 93.56 79 MET A C 1
ATOM 661 O O . MET A 1 79 ? -6.747 3.967 -8.989 1.00 93.56 79 MET A O 1
ATOM 665 N N . LEU A 1 80 ? -6.521 6.131 -9.548 1.00 91.94 80 LEU A N 1
ATOM 666 C CA . LEU A 1 80 ? -7.903 6.490 -9.237 1.00 91.94 80 LEU A CA 1
ATOM 667 C C . LEU A 1 80 ? -8.853 5.979 -10.317 1.00 91.94 80 LEU A C 1
ATOM 669 O O . LEU A 1 80 ? -8.752 6.345 -11.487 1.00 91.94 80 LEU A O 1
ATOM 673 N N . THR A 1 81 ? -9.848 5.203 -9.909 1.00 83.19 81 THR A N 1
ATOM 674 C CA . THR A 1 81 ? -10.949 4.797 -10.787 1.00 83.19 81 THR A CA 1
ATOM 675 C C . THR A 1 81 ? -11.920 5.952 -11.036 1.00 83.19 81 THR A C 1
ATOM 677 O O . THR A 1 81 ? -12.251 6.730 -10.134 1.00 83.19 81 THR A O 1
ATOM 680 N N . THR A 1 82 ? -12.417 6.061 -12.268 1.00 67.50 82 THR A N 1
ATOM 681 C CA . THR A 1 82 ? -13.417 7.061 -12.678 1.00 67.50 82 THR A CA 1
ATOM 682 C C . THR A 1 82 ? -14.648 7.030 -11.765 1.00 67.50 82 THR A C 1
ATOM 684 O O . THR A 1 82 ? -15.206 5.964 -11.528 1.00 67.50 82 THR A O 1
ATOM 687 N N . GLY A 1 83 ? -15.079 8.190 -11.255 1.00 63.88 83 GLY A N 1
ATOM 688 C CA . GLY A 1 83 ? -16.221 8.307 -10.330 1.00 63.88 83 GLY A CA 1
ATOM 689 C C . GLY A 1 83 ? -15.860 8.280 -8.838 1.00 63.88 83 GLY A C 1
ATOM 690 O O . GLY A 1 83 ? -16.709 8.575 -8.002 1.00 63.88 83 GLY A O 1
ATOM 691 N N . SER A 1 84 ? -14.591 8.043 -8.487 1.00 60.53 84 SER A N 1
ATOM 692 C CA . SER A 1 84 ? -14.122 7.955 -7.088 1.00 60.53 84 SER A CA 1
ATOM 693 C C . SER A 1 84 ? -13.927 9.313 -6.393 1.00 60.53 84 SER A C 1
ATOM 695 O O . SER A 1 84 ? -13.181 9.420 -5.427 1.00 60.53 84 SER A O 1
ATOM 697 N N . ARG A 1 85 ? -14.536 10.386 -6.913 1.00 58.03 85 ARG A N 1
ATOM 698 C CA . ARG A 1 85 ? -14.312 11.772 -6.460 1.00 58.03 85 ARG A CA 1
ATOM 699 C C . ARG A 1 85 ? -15.462 12.340 -5.622 1.00 58.03 85 ARG A C 1
ATOM 701 O O . ARG A 1 85 ? -15.402 13.503 -5.237 1.00 58.03 85 ARG A O 1
ATOM 708 N N . ASN A 1 86 ? -16.486 11.532 -5.351 1.00 59.56 86 ASN A N 1
ATOM 709 C CA . ASN A 1 86 ? -17.605 11.914 -4.494 1.00 59.56 86 ASN A CA 1
ATOM 710 C C . ASN A 1 86 ? -17.155 12.004 -3.026 1.00 59.56 86 ASN A C 1
ATOM 712 O O . ASN A 1 86 ? -16.213 11.320 -2.619 1.00 59.56 86 ASN A O 1
ATOM 716 N N . GLU A 1 87 ? -17.822 12.841 -2.225 1.00 61.09 87 GLU A N 1
ATOM 717 C CA . GLU A 1 87 ? -17.580 12.962 -0.782 1.00 61.09 87 GLU A CA 1
ATOM 718 C C . GLU A 1 87 ? -17.972 11.674 -0.048 1.00 61.09 87 GLU A C 1
ATOM 720 O O . GLU A 1 87 ? -19.052 11.562 0.520 1.00 61.09 87 GLU A O 1
ATOM 725 N N . LYS A 1 88 ? -17.085 10.681 -0.068 1.00 74.44 88 LYS A N 1
ATOM 726 C CA . LYS A 1 88 ? -17.260 9.426 0.662 1.00 74.44 88 LYS A CA 1
ATOM 727 C C . LYS A 1 88 ? -16.457 9.401 1.962 1.00 74.44 88 LYS A C 1
ATOM 729 O O . LYS A 1 88 ? -15.572 10.237 2.171 1.00 74.44 88 LYS A O 1
ATOM 734 N N . SER A 1 89 ? -16.794 8.462 2.845 1.00 82.06 89 SER A N 1
ATOM 735 C CA . SER A 1 89 ? -16.249 8.363 4.206 1.00 82.06 89 SER A CA 1
ATOM 736 C C . SER A 1 89 ? -14.851 7.741 4.281 1.00 82.06 89 SER A C 1
ATOM 738 O O . SER A 1 89 ? -14.130 7.999 5.244 1.00 82.06 89 SER A O 1
ATOM 740 N N . SER A 1 90 ? -14.445 6.947 3.287 1.00 92.94 90 SER A N 1
ATOM 741 C CA . SER A 1 90 ? -13.149 6.260 3.260 1.00 92.94 90 SER A CA 1
ATOM 742 C C . SER A 1 90 ? -12.646 6.005 1.834 1.00 92.94 90 SER A C 1
ATOM 744 O O . SER A 1 90 ? -13.329 6.285 0.843 1.00 92.94 90 SER A O 1
ATOM 746 N N . TRP A 1 91 ? -11.434 5.462 1.738 1.00 94.44 91 TRP A N 1
ATOM 747 C CA . TRP A 1 91 ? -10.827 4.981 0.500 1.00 94.44 91 TRP A CA 1
ATOM 748 C C . TRP A 1 91 ? -10.590 3.478 0.588 1.00 94.44 91 TRP A C 1
ATOM 750 O O . TRP A 1 91 ? -10.115 2.988 1.605 1.00 94.44 91 TRP A O 1
ATOM 760 N N . GLU A 1 92 ? -10.868 2.742 -0.480 1.00 96.19 92 GLU A N 1
ATOM 761 C CA . GLU A 1 92 ? -10.451 1.354 -0.641 1.00 96.19 92 GLU A CA 1
ATOM 762 C C . GLU A 1 92 ? -9.254 1.294 -1.592 1.00 96.19 92 GLU A C 1
ATOM 764 O O . GLU A 1 92 ? -9.313 1.762 -2.730 1.00 96.19 92 GLU A O 1
ATOM 769 N N . VAL A 1 93 ? -8.152 0.719 -1.117 1.00 97.12 93 VAL A N 1
ATOM 770 C CA . VAL A 1 93 ? -6.919 0.554 -1.887 1.00 97.12 93 VAL A CA 1
ATOM 771 C C . VAL A 1 93 ? -6.744 -0.921 -2.217 1.00 97.12 93 VAL A C 1
ATOM 773 O O . VAL A 1 93 ? -6.752 -1.770 -1.326 1.00 97.12 93 VAL A O 1
ATOM 776 N N . SER A 1 94 ? -6.589 -1.226 -3.502 1.00 97.69 94 SER A N 1
ATOM 777 C CA . SER A 1 94 ? -6.283 -2.569 -4.000 1.00 97.69 94 SER A CA 1
ATOM 778 C C . SER A 1 94 ? -4.778 -2.776 -4.084 1.00 97.69 94 SER A C 1
ATOM 780 O O . SER A 1 94 ? -4.070 -1.892 -4.564 1.00 97.69 94 SER A O 1
ATOM 782 N N . PHE A 1 95 ? -4.298 -3.953 -3.691 1.00 97.25 95 PHE A N 1
ATOM 783 C CA . PHE A 1 95 ? -2.879 -4.300 -3.675 1.00 97.25 95 PHE A CA 1
ATOM 784 C C . PHE A 1 95 ? -2.609 -5.601 -4.427 1.00 97.25 95 PHE A C 1
ATOM 786 O O . PHE A 1 95 ? -3.429 -6.526 -4.414 1.00 97.25 95 PHE A O 1
ATOM 793 N N . ALA A 1 96 ? -1.431 -5.690 -5.044 1.00 95.69 96 ALA A N 1
ATOM 794 C CA . ALA A 1 96 ? -0.893 -6.971 -5.487 1.00 95.69 96 ALA A CA 1
ATOM 795 C C . ALA A 1 96 ? -0.437 -7.798 -4.278 1.00 95.69 96 ALA A C 1
ATOM 797 O O . ALA A 1 96 ? -0.268 -7.277 -3.175 1.00 95.69 96 ALA A O 1
ATOM 798 N N . GLN A 1 97 ? -0.141 -9.077 -4.500 1.00 94.06 97 GLN A N 1
ATOM 799 C CA . GLN A 1 97 ? 0.371 -9.965 -3.453 1.00 94.06 97 GLN A CA 1
ATOM 800 C C . GLN A 1 97 ? 1.652 -9.419 -2.781 1.00 94.06 97 GLN A C 1
ATOM 802 O O . GLN A 1 97 ? 1.844 -9.598 -1.583 1.00 94.06 97 GLN A O 1
ATOM 807 N N . SER A 1 98 ? 2.504 -8.706 -3.528 1.00 90.38 98 SER A N 1
ATOM 808 C CA . SER A 1 98 ? 3.744 -8.101 -3.017 1.00 90.38 98 SER A CA 1
ATOM 809 C C . SER A 1 98 ? 3.543 -6.880 -2.112 1.00 90.38 98 SER A C 1
ATOM 811 O O . SER A 1 98 ? 4.514 -6.423 -1.503 1.00 90.38 98 SER A O 1
ATOM 813 N N . GLY A 1 99 ? 2.322 -6.339 -2.060 1.00 93.12 99 GLY A N 1
ATOM 814 C CA . GLY A 1 99 ? 1.975 -5.121 -1.333 1.00 93.12 99 GLY A CA 1
ATOM 815 C C . GLY A 1 99 ? 2.087 -3.820 -2.131 1.00 93.12 99 GLY A C 1
ATOM 816 O O . GLY A 1 99 ? 1.903 -2.748 -1.556 1.00 93.12 99 GLY A O 1
ATOM 817 N N . VAL A 1 100 ? 2.339 -3.876 -3.446 1.00 94.06 100 VAL A N 1
ATOM 818 C CA . VAL A 1 100 ? 2.297 -2.670 -4.291 1.00 94.06 100 VAL A CA 1
ATOM 819 C C . VAL A 1 100 ? 0.840 -2.218 -4.503 1.00 94.06 100 VAL A C 1
ATOM 821 O O . VAL A 1 100 ? 0.001 -3.054 -4.857 1.00 94.06 100 VAL A O 1
ATOM 824 N N . PRO A 1 101 ? 0.503 -0.926 -4.301 1.00 95.56 101 PRO A N 1
ATOM 825 C CA . PRO A 1 101 ? -0.826 -0.404 -4.606 1.00 95.56 101 PRO A CA 1
ATOM 826 C C . PRO A 1 101 ? -1.116 -0.459 -6.107 1.00 95.56 101 PRO A C 1
ATOM 828 O O . PRO A 1 101 ? -0.257 -0.135 -6.929 1.00 95.56 101 PRO A O 1
ATOM 831 N N . LEU A 1 102 ? -2.343 -0.836 -6.457 1.00 95.69 102 LEU A N 1
ATOM 832 C CA . LEU A 1 102 ? -2.799 -1.012 -7.836 1.00 95.69 102 LEU A CA 1
ATOM 833 C C . LEU A 1 102 ? -3.915 -0.039 -8.218 1.00 95.69 102 LEU A C 1
ATOM 835 O O . LEU A 1 102 ? -3.895 0.512 -9.317 1.00 95.69 102 LEU A O 1
ATOM 839 N N . ARG A 1 103 ? -4.916 0.134 -7.345 1.00 95.81 103 ARG A N 1
ATOM 840 C CA . ARG A 1 103 ? -6.127 0.932 -7.613 1.00 95.81 103 ARG A CA 1
ATOM 841 C C . ARG A 1 103 ? -6.647 1.583 -6.342 1.00 95.81 103 ARG A C 1
ATOM 843 O O . ARG A 1 103 ? -6.461 1.031 -5.259 1.00 95.81 103 ARG A O 1
ATOM 850 N N . ILE A 1 104 ? -7.316 2.721 -6.494 1.00 95.25 104 ILE A N 1
ATOM 851 C CA . ILE A 1 104 ? -7.918 3.485 -5.401 1.00 95.25 104 ILE A CA 1
ATOM 852 C C . ILE A 1 104 ? -9.362 3.829 -5.762 1.00 95.25 104 ILE A C 1
ATOM 854 O O . ILE A 1 104 ? -9.619 4.530 -6.744 1.00 95.25 104 ILE A O 1
ATOM 858 N N . GLU A 1 105 ? -10.281 3.365 -4.923 1.00 93.56 105 GLU A N 1
ATOM 859 C CA . GLU A 1 105 ? -11.727 3.529 -5.044 1.00 93.56 105 GLU A CA 1
ATOM 860 C C . GLU A 1 105 ? -12.259 4.299 -3.827 1.00 93.56 105 GLU A C 1
ATOM 862 O O . GLU A 1 105 ? -11.785 4.129 -2.706 1.00 93.56 105 GLU A O 1
ATOM 867 N N . SER A 1 106 ? -13.259 5.158 -4.012 1.00 90.94 106 SER A N 1
ATOM 868 C CA . SER A 1 106 ? -13.948 5.794 -2.881 1.00 90.94 106 SER A CA 1
ATOM 869 C C . SER A 1 106 ? -14.956 4.816 -2.263 1.00 90.94 106 SER A C 1
ATOM 871 O O . SER A 1 106 ? -15.744 4.223 -3.007 1.00 90.94 106 SER A O 1
ATOM 873 N N . SER A 1 107 ? -15.029 4.728 -0.933 1.00 89.81 107 SER A N 1
ATOM 874 C CA . SER A 1 107 ? -15.934 3.817 -0.216 1.00 89.81 107 SER A CA 1
ATOM 875 C C . SER A 1 107 ? -16.843 4.546 0.779 1.00 89.81 107 SER A C 1
ATOM 877 O O . SER A 1 107 ? -16.416 5.443 1.505 1.00 89.81 107 SER A O 1
ATOM 879 N N . ASP A 1 108 ? -18.117 4.144 0.819 1.00 88.69 108 ASP A N 1
ATOM 880 C CA . ASP A 1 108 ? -19.122 4.660 1.763 1.00 88.69 108 ASP A CA 1
ATOM 881 C C . ASP A 1 108 ? -18.973 4.040 3.164 1.00 88.69 108 ASP A C 1
ATOM 883 O O . ASP A 1 108 ? -19.604 4.483 4.122 1.00 88.69 108 ASP A O 1
ATOM 887 N N . LYS A 1 109 ? -18.113 3.021 3.308 1.00 90.94 109 LYS A N 1
ATOM 888 C CA . LYS A 1 109 ? -17.803 2.417 4.604 1.00 90.94 109 LYS A CA 1
ATOM 889 C C . LYS A 1 109 ? -17.118 3.459 5.486 1.00 90.94 109 LYS A C 1
ATOM 891 O O . LYS A 1 109 ? -16.092 4.015 5.104 1.00 90.94 109 LYS A O 1
ATOM 896 N N . SER A 1 110 ? -17.643 3.710 6.679 1.00 91.94 110 SER A N 1
ATOM 897 C CA . SER A 1 110 ? -16.923 4.491 7.684 1.00 91.94 110 SER A CA 1
ATOM 898 C C . SER A 1 110 ? -15.998 3.560 8.464 1.00 91.94 110 SER A C 1
ATOM 900 O O . SER A 1 110 ? -16.457 2.570 9.029 1.00 91.94 110 SER A O 1
ATOM 902 N N . VAL A 1 111 ? -14.701 3.858 8.458 1.00 94.44 111 VAL A N 1
ATOM 903 C CA . VAL A 1 111 ? -13.683 3.168 9.261 1.00 94.44 111 VAL A CA 1
ATOM 904 C C . VAL A 1 111 ? -12.861 4.219 9.993 1.00 94.44 111 VAL A C 1
ATOM 906 O O . VAL A 1 111 ? -12.678 5.322 9.481 1.00 94.44 111 VAL A O 1
ATOM 909 N N . THR A 1 112 ? -12.367 3.892 11.182 1.00 93.62 112 THR A N 1
ATOM 910 C CA . THR A 1 112 ? -11.495 4.778 11.977 1.00 93.62 112 THR A CA 1
ATOM 911 C C . THR A 1 112 ? -10.024 4.375 11.902 1.00 93.62 112 THR A C 1
ATOM 913 O O . THR A 1 112 ? -9.153 5.132 12.312 1.00 93.62 112 THR A O 1
ATOM 916 N N . GLN A 1 113 ? -9.738 3.192 11.360 1.00 94.44 113 GLN A N 1
ATOM 917 C CA . GLN A 1 113 ? -8.400 2.643 11.165 1.00 94.44 113 GLN A CA 1
ATOM 918 C C . GLN A 1 113 ? -8.377 1.767 9.902 1.00 94.44 113 GLN A C 1
ATOM 920 O O . GLN A 1 113 ? -9.444 1.411 9.398 1.00 94.44 113 GLN A O 1
ATOM 925 N N . PRO A 1 114 ? -7.193 1.416 9.369 1.00 97.12 114 PRO A N 1
ATOM 926 C CA . PRO A 1 114 ? -7.100 0.511 8.231 1.00 97.12 114 PRO A CA 1
ATOM 927 C C . PRO A 1 114 ? -7.702 -0.869 8.516 1.00 97.12 114 PRO A C 1
ATOM 929 O O . PRO A 1 114 ? -7.361 -1.514 9.509 1.00 97.12 114 PRO A O 1
ATOM 932 N N . GLU A 1 115 ? -8.550 -1.349 7.610 1.00 97.25 115 GLU A N 1
ATOM 933 C CA . GLU A 1 115 ? -9.242 -2.634 7.724 1.00 97.25 115 GLU A CA 1
ATOM 934 C C . GLU A 1 115 ? -9.135 -3.440 6.429 1.00 97.25 115 GLU A C 1
ATOM 936 O O . GLU A 1 115 ? -9.328 -2.906 5.336 1.00 97.25 115 GLU A O 1
ATOM 941 N N . LEU A 1 116 ? -8.882 -4.746 6.543 1.00 97.81 116 LEU A N 1
ATOM 942 C CA . LEU A 1 116 ? -8.960 -5.660 5.404 1.00 97.81 116 LEU A CA 1
ATOM 943 C C . LEU A 1 116 ? -10.419 -5.750 4.929 1.00 97.81 116 LEU A C 1
ATOM 945 O O . LEU A 1 116 ? -11.297 -6.119 5.706 1.00 97.81 116 LEU A O 1
ATOM 949 N N . SER A 1 117 ? -10.681 -5.427 3.663 1.00 96.19 117 SER A N 1
ATOM 950 C CA . SER A 1 117 ? -12.023 -5.529 3.064 1.00 96.19 117 SER A CA 1
ATOM 951 C C . SER A 1 117 ? -12.156 -6.695 2.089 1.00 96.19 117 SER A C 1
ATOM 953 O O . SER A 1 117 ? -13.256 -7.195 1.866 1.00 96.19 117 SER A O 1
ATOM 955 N N . TYR A 1 118 ? -11.040 -7.161 1.529 1.00 96.94 118 TYR A N 1
ATOM 956 C CA . TYR A 1 118 ? -11.010 -8.286 0.604 1.00 96.94 118 TYR A CA 1
ATOM 957 C C . TYR A 1 118 ? -9.647 -8.974 0.630 1.00 96.94 118 TYR A C 1
ATOM 959 O O . TYR A 1 118 ? -8.613 -8.316 0.725 1.00 96.94 118 TYR A O 1
ATOM 967 N N . VAL A 1 119 ? -9.646 -10.294 0.454 1.00 97.19 119 VAL A N 1
ATOM 968 C CA . VAL A 1 119 ? -8.455 -11.080 0.123 1.00 97.19 119 VAL A CA 1
ATOM 969 C C . VAL A 1 119 ? -8.837 -12.186 -0.859 1.00 97.19 119 VAL A C 1
ATOM 971 O O . VAL A 1 119 ? -9.890 -12.818 -0.736 1.00 97.19 119 VAL A O 1
ATOM 974 N N . LYS A 1 120 ? -7.987 -12.427 -1.855 1.00 95.88 120 LYS A N 1
ATOM 975 C CA . LYS A 1 120 ? -8.143 -13.522 -2.807 1.00 95.88 120 LYS A CA 1
ATOM 976 C C . LYS A 1 120 ? -8.010 -14.851 -2.060 1.00 95.88 120 LYS A C 1
ATOM 978 O O . LYS A 1 120 ? -7.104 -15.052 -1.251 1.00 95.88 120 LYS A O 1
ATOM 983 N N . LYS A 1 121 ? -8.910 -15.797 -2.336 1.00 94.38 121 LYS A N 1
ATOM 984 C CA . LYS A 1 121 ? -8.832 -17.146 -1.757 1.00 94.38 121 LYS A CA 1
ATOM 985 C C . LYS A 1 121 ? -7.536 -17.835 -2.189 1.00 94.38 121 LYS A C 1
ATOM 987 O O . LYS A 1 121 ? -7.197 -17.833 -3.370 1.00 94.38 121 LYS A O 1
ATOM 992 N N . SER A 1 122 ? -6.849 -18.443 -1.232 1.00 91.50 122 SER A N 1
ATOM 993 C CA . SER A 1 122 ? -5.651 -19.249 -1.455 1.00 91.50 122 SER A CA 1
ATOM 994 C C . SER A 1 122 ? -5.623 -20.372 -0.432 1.00 91.50 122 SER A C 1
ATOM 996 O O . SER A 1 122 ? -6.063 -20.157 0.687 1.00 91.50 122 SER A O 1
ATOM 998 N N . SER A 1 123 ? -5.105 -21.541 -0.802 1.00 89.69 123 SER A N 1
ATOM 999 C CA . SER A 1 123 ? -4.886 -22.659 0.125 1.00 89.69 123 SER A CA 1
ATOM 1000 C C . SER A 1 123 ? -3.613 -22.510 0.965 1.00 89.69 123 SER A C 1
ATOM 1002 O O . SER A 1 123 ? -3.363 -23.328 1.844 1.00 89.69 123 SER A O 1
ATOM 1004 N N . VAL A 1 124 ? -2.777 -21.514 0.660 1.00 90.00 124 VAL A N 1
ATOM 1005 C CA . VAL A 1 124 ? -1.544 -21.201 1.393 1.00 90.00 124 VAL A CA 1
ATOM 1006 C C . VAL A 1 124 ? -1.842 -20.103 2.410 1.00 90.00 124 VAL A C 1
ATOM 1008 O O . VAL A 1 124 ? -2.598 -19.181 2.103 1.00 90.00 124 VAL A O 1
ATOM 1011 N N . ASP A 1 125 ? -1.235 -20.195 3.596 1.00 89.00 125 ASP A N 1
ATOM 1012 C CA . ASP A 1 125 ? -1.356 -19.169 4.635 1.00 89.00 125 ASP A CA 1
ATOM 1013 C C . ASP A 1 125 ? -0.984 -17.784 4.082 1.00 89.00 125 ASP A C 1
ATOM 1015 O O . ASP A 1 125 ? 0.051 -17.603 3.428 1.00 89.00 125 ASP A O 1
ATOM 1019 N N . TYR A 1 126 ? -1.850 -16.800 4.327 1.00 94.94 126 TYR A N 1
ATOM 1020 C CA . TYR A 1 126 ? -1.683 -15.459 3.783 1.00 94.94 126 TYR A CA 1
ATOM 1021 C C . TYR A 1 126 ? -0.417 -14.757 4.280 1.00 94.94 126 TYR A C 1
ATOM 1023 O O . TYR A 1 126 ? 0.123 -13.926 3.542 1.00 94.94 126 TYR A O 1
ATOM 1031 N N . SER A 1 127 ? 0.110 -15.127 5.449 1.00 93.75 127 SER A N 1
ATOM 1032 C CA . SER A 1 127 ? 1.338 -14.540 6.001 1.00 93.75 127 SER A CA 1
ATOM 1033 C C . SER A 1 127 ? 2.537 -14.808 5.090 1.00 93.75 127 SER A C 1
ATOM 1035 O O . SER A 1 127 ? 3.318 -13.903 4.788 1.00 93.75 127 SER A O 1
ATOM 1037 N N . HIS A 1 128 ? 2.627 -16.017 4.532 1.00 92.06 128 HIS A N 1
ATOM 1038 C CA . HIS A 1 128 ? 3.678 -16.400 3.588 1.00 92.06 128 HIS A CA 1
ATOM 1039 C C . HIS A 1 128 ? 3.526 -15.726 2.226 1.00 92.06 128 HIS A C 1
ATOM 1041 O O . HIS A 1 128 ? 4.515 -15.465 1.542 1.00 92.06 128 HIS A O 1
ATOM 1047 N N . LEU A 1 129 ? 2.289 -15.435 1.823 1.00 93.38 129 LEU A N 1
ATOM 1048 C CA . LEU A 1 129 ? 2.017 -14.815 0.531 1.00 93.38 129 LEU A CA 1
ATOM 1049 C C . LEU A 1 129 ? 2.216 -13.303 0.561 1.00 93.38 129 LEU A C 1
ATOM 1051 O O . LEU A 1 129 ? 2.623 -12.738 -0.448 1.00 93.38 129 LEU A O 1
ATOM 1055 N N . THR A 1 130 ? 1.954 -12.664 1.700 1.00 94.12 130 THR A N 1
ATOM 1056 C CA . THR A 1 130 ? 1.856 -11.203 1.819 1.00 94.12 130 THR A CA 1
ATOM 1057 C C . THR A 1 130 ? 2.941 -10.590 2.697 1.00 94.12 130 THR A C 1
ATOM 1059 O O . THR A 1 130 ? 2.793 -9.456 3.139 1.00 94.12 130 THR A O 1
ATOM 1062 N N . ARG A 1 131 ? 4.041 -11.317 2.949 1.00 91.69 131 ARG A N 1
ATOM 1063 C CA . ARG A 1 131 ? 5.146 -10.870 3.823 1.00 91.69 131 ARG A CA 1
ATOM 1064 C C . ARG A 1 131 ? 4.627 -10.416 5.190 1.00 91.69 131 ARG A C 1
ATOM 1066 O O . ARG A 1 131 ? 4.974 -9.343 5.671 1.00 91.69 131 ARG A O 1
ATOM 1073 N N . ASP A 1 132 ? 3.753 -11.238 5.757 1.00 94.31 132 ASP A N 1
ATOM 1074 C CA . ASP A 1 132 ? 3.134 -11.037 7.064 1.00 94.31 132 ASP A CA 1
ATOM 1075 C C . ASP A 1 132 ? 2.197 -9.819 7.176 1.00 94.31 132 ASP A C 1
ATOM 1077 O O . ASP A 1 132 ? 1.856 -9.404 8.276 1.00 94.31 132 ASP A O 1
ATOM 1081 N N . ILE A 1 133 ? 1.726 -9.228 6.069 1.00 95.81 133 ILE A N 1
ATOM 1082 C CA . ILE A 1 133 ? 0.716 -8.149 6.122 1.00 95.81 133 ILE A CA 1
ATOM 1083 C C . ILE A 1 133 ? -0.655 -8.706 6.536 1.00 95.81 133 ILE A C 1
ATOM 1085 O O . ILE A 1 133 ? -1.383 -8.070 7.302 1.00 95.81 133 ILE A O 1
ATOM 1089 N N . ILE A 1 134 ? -1.016 -9.884 6.024 1.00 97.50 134 ILE A N 1
ATOM 1090 C CA . ILE A 1 134 ? -2.285 -10.566 6.292 1.00 97.50 134 ILE A CA 1
ATOM 1091 C C . ILE A 1 134 ? -1.986 -11.929 6.899 1.00 97.50 134 ILE A C 1
ATOM 1093 O O . ILE A 1 134 ? -1.157 -12.661 6.370 1.00 97.50 134 ILE A O 1
ATOM 1097 N N . SER A 1 135 ? -2.706 -12.296 7.952 1.00 95.44 135 SER A N 1
ATOM 1098 C CA . SER A 1 135 ? -2.682 -13.639 8.535 1.00 95.44 135 SER A CA 1
ATOM 1099 C C . SER A 1 135 ? -4.069 -14.281 8.501 1.00 95.44 135 SER A C 1
ATOM 1101 O O . SER A 1 135 ? -5.063 -13.673 8.085 1.00 95.44 135 SER A O 1
ATOM 1103 N N . GLY A 1 136 ? -4.138 -15.539 8.935 1.00 91.00 136 GLY A N 1
ATOM 1104 C CA . GLY A 1 136 ? -5.359 -16.331 8.907 1.00 91.00 136 GLY A CA 1
ATOM 1105 C C . GLY A 1 136 ? -5.663 -16.878 7.513 1.00 91.00 136 GLY A C 1
ATOM 1106 O O . GLY A 1 136 ? -4.821 -16.887 6.618 1.00 91.00 136 GLY A O 1
ATOM 1107 N N . HIS A 1 137 ? -6.888 -17.369 7.335 1.00 87.69 137 HIS A N 1
ATOM 1108 C CA . HIS A 1 137 ? -7.332 -17.998 6.093 1.00 87.69 137 HIS A CA 1
ATOM 1109 C C . HIS A 1 137 ? -8.841 -17.802 5.894 1.00 87.69 137 HIS A C 1
ATOM 1111 O O . HIS A 1 137 ? -9.614 -17.798 6.858 1.00 87.69 137 HIS A O 1
ATOM 1117 N N . GLY A 1 138 ? -9.274 -17.671 4.636 1.00 84.31 138 GLY A N 1
ATOM 1118 C CA . GLY A 1 138 ? -10.686 -17.534 4.277 1.00 84.31 138 GLY A CA 1
ATOM 1119 C C . GLY A 1 138 ? -11.365 -16.364 4.994 1.00 84.31 138 GLY A C 1
ATOM 1120 O O . GLY A 1 138 ? -10.912 -15.228 4.907 1.00 84.31 138 GLY A O 1
ATOM 1121 N N . THR A 1 139 ? -12.456 -16.642 5.710 1.00 86.50 139 THR A N 1
ATOM 1122 C CA . THR A 1 139 ? -13.241 -15.630 6.440 1.00 86.50 139 THR A CA 1
ATOM 1123 C C . THR A 1 139 ? -12.553 -15.089 7.692 1.00 86.50 139 THR A C 1
ATOM 1125 O O . THR A 1 139 ? -12.973 -14.058 8.200 1.00 86.50 139 THR A O 1
ATOM 1128 N N . ASN A 1 140 ? -11.507 -15.759 8.184 1.00 90.44 140 ASN A N 1
ATOM 1129 C CA . ASN A 1 140 ? -10.751 -15.332 9.367 1.00 90.44 140 ASN A CA 1
ATOM 1130 C C . ASN A 1 140 ? -9.515 -14.497 8.994 1.00 90.44 140 ASN A C 1
ATOM 1132 O O . ASN A 1 140 ? -8.669 -14.224 9.848 1.00 90.44 140 ASN A O 1
ATOM 1136 N N . ALA A 1 141 ? -9.372 -14.140 7.715 1.00 95.75 141 ALA A N 1
ATOM 1137 C CA . ALA A 1 141 ? -8.279 -13.307 7.249 1.00 95.75 141 ALA A CA 1
ATOM 1138 C C . ALA A 1 141 ? -8.358 -11.910 7.866 1.00 95.75 141 ALA A C 1
ATOM 1140 O O . ALA A 1 141 ? -9.420 -11.289 7.892 1.00 95.75 141 ALA A O 1
ATOM 1141 N N . HIS A 1 142 ? -7.225 -11.408 8.340 1.00 96.62 142 HIS A N 1
ATOM 1142 C CA . HIS A 1 142 ? -7.136 -10.091 8.956 1.00 96.62 142 HIS A CA 1
ATOM 1143 C C . HIS A 1 142 ? -5.739 -9.504 8.763 1.00 96.62 142 HIS A C 1
ATOM 1145 O O . HIS A 1 142 ? -4.776 -10.225 8.508 1.00 96.62 142 HIS A O 1
ATOM 1151 N N . LEU A 1 143 ? -5.626 -8.180 8.886 1.00 97.88 143 LEU A N 1
ATOM 1152 C CA . LEU A 1 143 ? -4.316 -7.537 8.968 1.00 97.88 143 LEU A CA 1
ATOM 1153 C C . LEU A 1 143 ? -3.609 -7.997 10.248 1.00 97.88 143 LEU A C 1
ATOM 1155 O O . LEU A 1 143 ? -4.232 -8.040 11.312 1.00 97.88 143 LEU A O 1
ATOM 1159 N N . THR A 1 144 ? -2.316 -8.283 10.168 1.00 97.31 144 THR A N 1
ATOM 1160 C CA . THR A 1 144 ? -1.474 -8.471 11.360 1.00 97.31 144 THR A CA 1
ATOM 1161 C C . THR A 1 144 ? -1.227 -7.128 12.057 1.00 97.31 144 THR A C 1
ATOM 1163 O O . THR A 1 144 ? -1.646 -6.073 11.568 1.00 97.31 144 THR A O 1
ATOM 1166 N N . ASP A 1 145 ? -0.531 -7.129 13.196 1.00 95.94 145 ASP A N 1
ATOM 1167 C CA . ASP A 1 145 ? -0.061 -5.878 13.809 1.00 95.94 145 ASP A CA 1
ATOM 1168 C C . ASP A 1 145 ? 0.883 -5.117 12.874 1.00 95.94 145 ASP A C 1
ATOM 1170 O O . ASP A 1 145 ? 0.704 -3.915 12.663 1.00 95.94 145 ASP A O 1
ATOM 1174 N N . TYR A 1 146 ? 1.814 -5.831 12.233 1.00 94.88 146 TYR A N 1
ATOM 1175 C CA . TYR A 1 146 ? 2.692 -5.262 11.215 1.00 94.88 146 TYR A CA 1
ATOM 1176 C C . TYR A 1 146 ? 1.897 -4.716 10.022 1.00 94.88 146 TYR A C 1
ATOM 1178 O O . TYR A 1 146 ? 2.112 -3.581 9.600 1.00 94.88 146 TYR A O 1
ATOM 1186 N N . GLY A 1 147 ? 0.922 -5.476 9.517 1.00 96.19 147 GLY A N 1
ATOM 1187 C CA . GLY A 1 147 ? 0.054 -5.060 8.422 1.00 96.19 147 GLY A CA 1
ATOM 1188 C C . GLY A 1 147 ? -0.741 -3.802 8.760 1.00 96.19 147 GLY A C 1
ATOM 1189 O O . GLY A 1 147 ? -0.748 -2.855 7.978 1.00 96.19 147 GLY A O 1
ATOM 1190 N N . ARG A 1 148 ? -1.353 -3.732 9.950 1.00 96.75 148 ARG A N 1
ATOM 1191 C CA . ARG A 1 148 ? -2.031 -2.516 10.434 1.00 96.75 148 ARG A CA 1
ATOM 1192 C C . ARG A 1 148 ? -1.072 -1.335 10.505 1.00 96.75 148 ARG A C 1
ATOM 1194 O O . ARG A 1 148 ? -1.406 -0.257 10.018 1.00 96.75 148 ARG A O 1
ATOM 1201 N N . GLN A 1 149 ? 0.112 -1.534 11.079 1.00 95.81 149 GLN A N 1
ATOM 1202 C CA . GLN A 1 149 ? 1.135 -0.500 11.185 1.00 95.81 149 GLN A CA 1
ATOM 1203 C C . GLN A 1 149 ? 1.548 0.022 9.804 1.00 95.81 149 GLN A C 1
ATOM 1205 O O . GLN A 1 149 ? 1.563 1.234 9.589 1.00 95.81 149 GLN A O 1
ATOM 1210 N N . LEU A 1 150 ? 1.830 -0.877 8.857 1.00 95.75 150 LEU A N 1
ATOM 1211 C CA . LEU A 1 150 ? 2.200 -0.529 7.488 1.00 95.75 150 LEU A CA 1
ATOM 1212 C C . LEU A 1 150 ? 1.061 0.193 6.766 1.00 95.75 150 LEU A C 1
ATOM 1214 O O . LEU A 1 150 ? 1.304 1.200 6.115 1.00 95.75 150 LEU A O 1
ATOM 1218 N N . MET A 1 151 ? -0.189 -0.251 6.910 1.00 96.88 151 MET A N 1
ATOM 1219 C CA . MET A 1 151 ? -1.326 0.433 6.281 1.00 96.88 151 MET A CA 1
ATOM 1220 C C . MET A 1 151 ? -1.589 1.815 6.892 1.00 96.88 151 MET A C 1
ATOM 1222 O O . MET A 1 151 ? -2.056 2.708 6.186 1.00 96.88 151 MET A O 1
ATOM 1226 N N . ARG A 1 152 ? -1.232 2.042 8.165 1.00 96.69 152 ARG A N 1
ATOM 1227 C CA . ARG A 1 152 ? -1.277 3.383 8.772 1.00 96.69 152 ARG A CA 1
ATOM 1228 C C . ARG A 1 152 ? -0.320 4.368 8.105 1.00 96.69 152 ARG A C 1
ATOM 1230 O O . ARG A 1 152 ? -0.621 5.553 8.115 1.00 96.69 152 ARG A O 1
ATOM 1237 N N . LEU A 1 153 ? 0.771 3.918 7.475 1.00 96.94 153 LEU A N 1
ATOM 1238 C CA . LEU A 1 153 ? 1.671 4.799 6.714 1.00 96.94 153 LEU A CA 1
ATOM 1239 C C . LEU A 1 153 ? 0.924 5.600 5.639 1.00 96.94 153 LEU A C 1
ATOM 1241 O O . LEU A 1 153 ? 1.285 6.740 5.361 1.00 96.94 153 LEU A O 1
ATOM 1245 N N . LEU A 1 154 ? -0.121 5.013 5.046 1.00 96.19 154 LEU A N 1
ATOM 1246 C CA . LEU A 1 154 ? -0.900 5.654 3.986 1.00 96.19 154 LEU A CA 1
ATOM 1247 C C . LEU A 1 154 ? -1.655 6.889 4.472 1.00 96.19 154 LEU A C 1
ATOM 1249 O O . LEU A 1 154 ? -1.979 7.742 3.660 1.00 96.19 154 LEU A O 1
ATOM 1253 N N . ILE A 1 155 ? -1.959 6.964 5.764 1.00 96.38 155 ILE A N 1
ATOM 1254 C CA . ILE A 1 155 ? -2.785 8.017 6.362 1.00 96.38 155 ILE A CA 1
ATOM 1255 C C . ILE A 1 155 ? -2.045 8.796 7.456 1.00 96.38 155 ILE A C 1
ATOM 1257 O O . ILE A 1 155 ? -2.605 9.717 8.029 1.00 96.38 155 ILE A O 1
ATOM 1261 N N . TRP A 1 156 ? -0.798 8.439 7.759 1.00 96.75 156 TRP A N 1
ATOM 1262 C CA . TRP A 1 156 ? -0.040 9.009 8.870 1.00 96.75 156 TRP A CA 1
ATOM 1263 C C . TRP A 1 156 ? 0.184 10.524 8.715 1.00 96.75 156 TRP A C 1
ATOM 1265 O O . TRP A 1 156 ? 0.536 10.948 7.614 1.00 96.75 156 TRP A O 1
ATOM 1275 N N . PRO A 1 157 ? 0.092 11.331 9.795 1.00 94.06 157 PRO A N 1
ATOM 1276 C CA . PRO A 1 157 ? -0.162 10.958 11.195 1.00 94.06 157 PRO A CA 1
ATOM 1277 C C . PRO A 1 157 ? -1.641 10.961 11.619 1.00 94.06 157 PRO A C 1
ATOM 1279 O O . PRO A 1 157 ? -1.900 10.961 12.823 1.00 94.06 157 PRO A O 1
ATOM 1282 N N . ASP A 1 158 ? -2.583 11.000 10.669 1.00 86.50 158 ASP A N 1
ATOM 1283 C CA . ASP A 1 158 ? -4.022 11.077 10.965 1.00 86.50 158 ASP A CA 1
ATOM 1284 C C . ASP A 1 158 ? -4.558 9.836 11.714 1.00 86.50 158 ASP A C 1
ATOM 1286 O O . ASP A 1 158 ? -4.033 8.706 11.524 1.00 86.50 158 ASP A O 1
#

pLDDT: mean 92.36, std 7.23, range [58.03, 98.19]

Radius of gyration: 15.73 Å; chains: 1; bounding box: 38×37×43 Å